Protein 6E5X (pdb70)

Foldseek 3Di:
DDPDPVVLLVVLLVVLPDLCQPPDLVVLLVLLVSLLVLLLLADLVCLLVLLVQLCVLVVHDPVCSVVSSVLSNCSNVDDPCVVVVVCSVPDDPNVSSSSSNSSSNPSSPGDRYDPPVVCVVVVVVDD/DDDDDDDDDDDDD

Solvent-accessible surface area: 8709 Å² total; per-residue (Å²): 167,166,129,55,122,106,40,13,76,120,50,0,83,100,53,29,207,76,96,6,161,128,20,116,79,84,96,0,67,59,6,3,57,15,3,0,36,13,0,91,100,10,31,153,73,7,3,71,67,0,6,60,23,0,2,155,126,35,50,16,38,118,115,18,26,136,18,0,45,46,0,1,77,52,1,40,74,24,172,91,28,78,16,10,48,35,1,62,136,111,15,75,72,106,22,4,4,76,7,1,54,0,0,4,56,8,7,67,150,26,78,70,55,54,37,83,117,60,75,62,41,100,64,113,134,112,174,230,92,86,28,8,93,35,15,138,71,85,125,186

InterPro domains:
  IPR014459 Transcriptional activator VP30, Filoviridae type [PF11507] (142-271)
  IPR014459 Transcriptional activator VP30, Filoviridae type [PIRSF011356] (1-287)

Structure (mmCIF, N/CA/C/O backbone):
data_6E5X
#
_entry.id   6E5X
#
_cell.length_a   45.600
_cell.length_b   45.600
_cell.length_c   158.710
_cell.angle_alpha   90.00
_cell.angle_beta   90.00
_cell.angle_gamma   90.00
#
_symmetry.space_group_name_H-M   'P 43 21 2'
#
loop_
_entity.id
_entity.type
_entity.pdbx_description
1 polymer 'Minor nucleoprotein VP30'
2 polymer 'E3 ubiquitin-protein ligase RBBP6'
3 non-polymer 'CALCIUM ION'
4 water water
#
loop_
_atom_site.group_PDB
_atom_site.id
_atom_site.type_symbol
_atom_site.label_atom_id
_atom_site.label_alt_id
_atom_site.label_comp_id
_atom_site.label_asym_id
_atom_site.label_entity_id
_atom_site.label_seq_id
_atom_site.pdbx_PDB_ins_code
_atom_site.Cartn_x
_atom_site.Cartn_y
_atom_site.Cartn_z
_atom_site.occupancy
_atom_site.B_iso_or_equiv
_atom_site.auth_seq_id
_atom_site.auth_comp_id
_atom_site.auth_asym_id
_atom_site.auth_atom_id
_atom_site.pdbx_PDB_model_num
ATOM 1 N N . PRO A 1 1 ? 0.659 20.361 45.543 1.00 93.65 140 PRO A N 1
ATOM 2 C CA . PRO A 1 1 ? -0.009 19.330 44.755 1.00 86.64 140 PRO A CA 1
ATOM 3 C C . PRO A 1 1 ? 0.704 17.973 44.850 1.00 73.90 140 PRO A C 1
ATOM 4 O O . PRO A 1 1 ? 1.691 17.742 44.152 1.00 72.08 140 PRO A O 1
ATOM 8 N N . LYS A 1 2 ? 0.193 17.097 45.721 1.00 62.09 141 LYS A N 1
ATOM 9 C CA . LYS A 1 2 ? 0.746 15.760 45.913 1.00 58.83 141 LYS A CA 1
ATOM 10 C C . LYS A 1 2 ? 0.221 14.840 44.804 1.00 42.21 141 LYS A C 1
ATOM 11 O O . LYS A 1 2 ? -0.931 14.954 44.387 1.00 41.09 141 LYS A O 1
ATOM 17 N N . ILE A 1 3 ? 1.086 13.933 44.340 1.00 35.25 142 ILE A N 1
ATOM 18 C CA . ILE A 1 3 ? 0.792 13.056 43.214 1.00 35.33 142 ILE A CA 1
ATOM 19 C C . ILE A 1 3 ? 0.003 11.839 43.711 1.00 26.93 142 ILE A C 1
ATOM 20 O O . ILE A 1 3 ? 0.517 10.720 43.743 1.00 31.37 142 ILE A O 1
ATOM 25 N N . THR A 1 4 ? -1.248 12.089 44.101 1.00 26.40 143 THR A N 1
ATOM 26 C CA . THR A 1 4 ? -2.207 11.043 44.407 1.00 27.39 143 THR A CA 1
ATOM 27 C C . THR A 1 4 ? -2.725 10.454 43.092 1.00 29.05 143 THR A C 1
ATOM 28 O O . THR A 1 4 ? -2.489 11.011 42.020 1.00 25.60 143 THR A O 1
ATOM 32 N N . LEU A 1 5 ? -3.438 9.329 43.192 1.00 29.65 144 LEU A N 1
ATOM 33 C CA . LEU A 1 5 ? -4.078 8.708 42.039 1.00 29.09 144 LEU A CA 1
ATOM 34 C C . LEU A 1 5 ? -5.001 9.727 41.355 1.00 28.04 144 LEU A C 1
ATOM 35 O O . LEU A 1 5 ? -4.982 9.870 40.131 1.00 28.04 144 LEU A O 1
ATOM 40 N N . LEU A 1 6 ? -5.810 10.428 42.155 1.00 28.55 145 LEU A N 1
ATOM 41 C CA . LEU A 1 6 ? -6.815 11.343 41.622 1.00 30.74 145 LEU A CA 1
ATOM 42 C C . LEU A 1 6 ? -6.131 12.529 40.929 1.00 29.63 145 LEU A C 1
ATOM 43 O O . LEU A 1 6 ? -6.592 12.987 39.884 1.00 30.32 145 LEU A O 1
ATOM 48 N N . THR A 1 7 ? -5.037 13.025 41.517 1.00 27.94 146 THR A N 1
ATOM 49 C CA . THR A 1 7 ? -4.301 14.144 40.932 1.00 29.37 146 THR A CA 1
ATOM 50 C C . THR A 1 7 ? -3.716 13.705 39.584 1.00 26.15 146 THR A C 1
ATOM 51 O O . THR A 1 7 ? -3.731 14.465 38.618 1.00 25.60 146 THR A O 1
ATOM 55 N N . LEU A 1 8 ? -3.218 12.466 39.536 1.00 25.31 147 LEU A N 1
ATOM 56 C CA . LEU A 1 8 ? -2.678 11.883 38.315 1.00 24.37 147 LEU A CA 1
ATOM 57 C C . LEU A 1 8 ? -3.766 11.867 37.234 1.00 23.76 147 LEU A C 1
ATOM 58 O O . LEU A 1 8 ? -3.524 12.252 36.091 1.00 24.21 147 LEU A O 1
ATOM 63 N N . ILE A 1 9 ? -4.968 11.424 37.612 1.00 23.30 148 ILE A N 1
ATOM 64 C CA . ILE A 1 9 ? -6.081 11.301 36.676 1.00 24.59 148 ILE A CA 1
ATOM 65 C C . ILE A 1 9 ? -6.491 12.692 36.179 1.00 25.39 148 ILE A C 1
ATOM 66 O O . ILE A 1 9 ? -6.728 12.884 34.989 1.00 26.39 148 ILE A O 1
ATOM 71 N N . LYS A 1 10 ? -6.571 13.658 37.100 1.00 25.36 149 LYS A N 1
ATOM 72 C CA . LYS A 1 10 ? -6.996 15.009 36.763 1.00 27.80 149 LYS A CA 1
ATOM 73 C C . LYS A 1 10 ? -5.967 15.645 35.821 1.00 25.72 149 LYS A C 1
ATOM 74 O O . LYS A 1 10 ? -6.332 16.357 34.888 1.00 27.22 149 LYS A O 1
ATOM 80 N N . THR A 1 11 ? -4.684 15.369 36.070 1.00 23.66 150 THR A N 1
ATOM 81 C CA . THR A 1 11 ? -3.598 15.880 35.244 1.00 23.98 150 THR A CA 1
ATOM 82 C C . THR A 1 11 ? -3.715 15.286 33.836 1.00 23.02 150 THR A C 1
ATOM 83 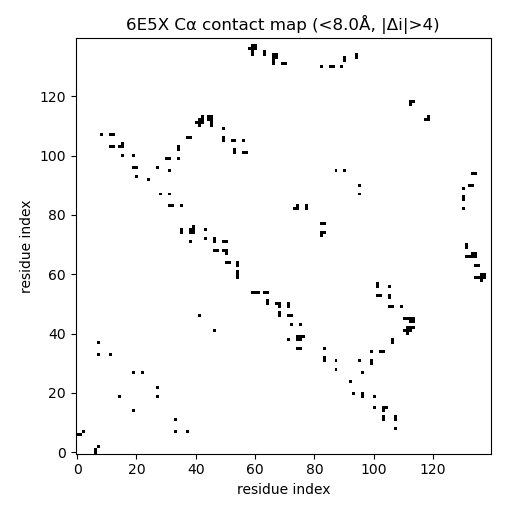O O . THR A 1 11 ? -3.651 16.010 32.842 1.00 23.41 150 THR A O 1
ATOM 87 N N . ALA A 1 12 ? -3.904 13.963 33.773 1.00 23.89 151 ALA A N 1
ATOM 88 C CA . ALA A 1 12 ? -4.071 13.241 32.510 1.00 22.02 151 ALA A CA 1
ATOM 89 C C . ALA A 1 12 ? -5.273 13.795 31.735 1.00 23.61 151 ALA A C 1
ATOM 90 O O . ALA A 1 12 ? -5.192 13.999 30.525 1.00 24.79 151 ALA A O 1
ATOM 92 N N . GLU A 1 13 ? -6.384 14.027 32.441 1.00 25.33 152 GLU A N 1
ATOM 93 C CA . GLU A 1 13 ? -7.616 14.517 31.828 1.00 24.95 152 GLU A CA 1
ATOM 94 C C . GLU A 1 13 ? -7.369 15.898 31.213 1.00 25.96 152 GLU A C 1
ATOM 95 O O . GLU A 1 13 ? -7.841 16.185 30.118 1.00 27.26 152 GLU A O 1
ATOM 101 N N . HIS A 1 14 ? -6.638 16.748 31.940 1.00 23.83 153 HIS A N 1
ATOM 102 C CA . HIS A 1 14 ? -6.352 18.099 31.483 1.00 25.59 153 HIS A CA 1
ATOM 103 C C . HIS A 1 14 ? -5.552 18.045 30.175 1.00 25.66 153 HIS A C 1
ATOM 104 O O . HIS A 1 14 ? -5.894 18.707 29.195 1.00 26.99 153 HIS A O 1
ATOM 111 N N . TRP A 1 15 ? -4.487 17.239 30.171 1.00 23.15 154 TRP A N 1
ATOM 112 C CA . TRP A 1 15 ? -3.556 17.213 29.058 1.00 24.06 154 TRP A CA 1
ATOM 113 C C . TRP A 1 15 ? -4.137 16.425 27.880 1.00 22.99 154 TRP A C 1
ATOM 114 O O . TRP A 1 15 ? -3.804 16.707 26.729 1.00 21.93 154 TRP A O 1
ATOM 125 N N . ALA A 1 16 ? -5.029 15.472 28.170 1.00 22.99 155 ALA A N 1
ATOM 126 C CA . ALA A 1 16 ? -5.730 14.741 27.121 1.00 22.44 155 ALA A CA 1
ATOM 127 C C . ALA A 1 16 ? -6.544 15.724 26.271 1.00 21.56 155 ALA A C 1
ATOM 128 O O . ALA A 1 16 ? -6.748 15.505 25.085 1.00 22.73 155 ALA A O 1
ATOM 130 N N . ARG A 1 17 ? -6.995 16.816 26.895 1.00 24.23 156 ARG A N 1
ATOM 131 C CA . ARG A 1 17 ? -7.883 17.772 26.245 1.00 24.53 156 ARG A CA 1
ATOM 132 C C . ARG A 1 17 ? -7.065 18.850 25.525 1.00 25.49 156 ARG A C 1
ATOM 133 O O . ARG A 1 17 ? -7.623 19.657 24.790 1.00 27.49 156 ARG A O 1
ATOM 141 N N . GLN A 1 18 ? -5.745 18.856 25.741 1.00 25.61 157 GLN A N 1
ATOM 142 C CA . GLN A 1 18 ? -4.860 19.812 25.080 1.00 26.50 157 GLN A CA 1
ATOM 143 C C . GLN A 1 18 ? -4.418 19.244 23.727 1.00 24.79 157 GLN A C 1
ATOM 144 O O . GLN A 1 18 ? -4.306 18.034 23.564 1.00 24.56 157 GLN A O 1
ATOM 150 N N . ASP A 1 19 ? -4.168 20.144 22.772 1.00 23.37 158 ASP A N 1
ATOM 151 C CA . ASP A 1 19 ? -3.488 19.827 21.526 1.00 23.58 158 ASP A CA 1
ATOM 152 C C . ASP A 1 19 ? -2.003 20.138 21.736 1.00 24.87 158 ASP A C 1
ATOM 153 O O . ASP A 1 19 ? -1.620 21.301 21.758 1.00 27.77 158 ASP A O 1
ATOM 158 N N . ILE A 1 20 ? -1.185 19.099 21.933 1.00 23.85 159 ILE A N 1
ATOM 159 C CA . ILE A 1 20 ? 0.186 19.293 22.427 1.00 23.18 159 ILE A CA 1
ATOM 160 C C . ILE A 1 20 ? 1.177 19.395 21.261 1.00 26.26 159 ILE A C 1
ATOM 161 O O . ILE A 1 20 ? 2.387 19.331 21.472 1.00 26.72 159 ILE A O 1
ATOM 166 N N . ARG A 1 21 ? 0.675 19.576 20.039 1.00 24.52 160 ARG A N 1
ATOM 167 C CA . ARG A 1 21 ? 1.535 19.518 18.858 1.00 26.71 160 ARG A CA 1
ATOM 168 C C . ARG A 1 21 ? 2.561 20.662 18.865 1.00 26.79 160 ARG A C 1
ATOM 169 O O . ARG A 1 21 ? 3.595 20.551 18.205 1.00 29.37 160 ARG A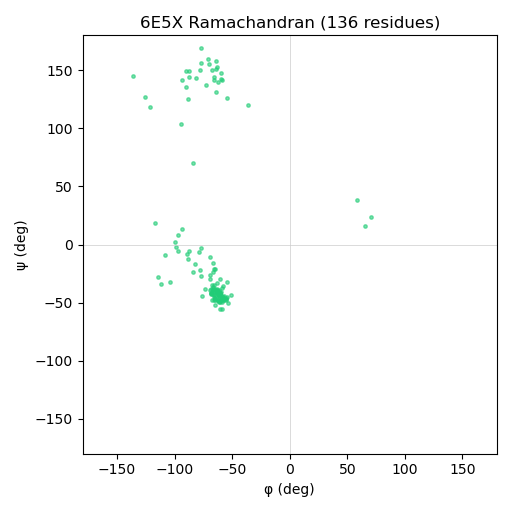 O 1
ATOM 177 N N . THR A 1 22 ? 2.297 21.744 19.608 1.00 28.99 161 THR A N 1
ATOM 178 C CA . THR A 1 22 ? 3.225 22.887 19.644 1.00 31.58 161 THR A CA 1
ATOM 179 C C . THR A 1 22 ? 3.791 23.089 21.056 1.00 34.34 161 THR A C 1
ATOM 180 O O . THR A 1 22 ? 4.328 24.150 21.364 1.00 36.78 161 THR A O 1
ATOM 184 N N . ILE A 1 23 ? 3.697 22.052 21.895 1.00 30.48 162 ILE A N 1
ATOM 185 C CA . ILE A 1 23 ? 4.104 22.124 23.300 1.00 28.47 162 ILE A CA 1
ATOM 186 C C . ILE A 1 23 ? 5.626 22.301 23.392 1.00 25.57 162 ILE A C 1
ATOM 187 O O . ILE A 1 23 ? 6.367 21.821 22.542 1.00 30.35 162 ILE A O 1
ATOM 192 N N . GLU A 1 24 ? 6.072 22.966 24.462 1.00 28.00 163 GLU A N 1
ATOM 193 C CA . GLU A 1 24 ? 7.496 23.099 24.783 1.00 32.23 163 GLU A CA 1
ATOM 194 C C . GLU A 1 24 ? 8.066 21.716 25.120 1.00 31.49 163 GLU A C 1
ATOM 195 O O . GLU A 1 24 ? 7.400 20.911 25.771 1.00 28.22 163 GLU A O 1
ATOM 201 N N . ASP A 1 25 ? 9.303 21.458 24.685 1.00 27.99 164 ASP A N 1
ATOM 202 C CA . ASP A 1 25 ? 9.936 20.148 24.845 1.00 28.45 164 ASP A CA 1
ATOM 203 C C . ASP A 1 25 ? 9.985 19.760 26.328 1.00 28.86 164 ASP A C 1
ATOM 204 O O . ASP A 1 25 ? 9.854 18.587 26.664 1.00 28.30 164 ASP A O 1
ATOM 209 N N . SER A 1 26 ? 10.188 20.747 27.204 1.00 31.61 165 SER A N 1
ATOM 210 C CA . SER A 1 26 ? 10.299 20.498 28.641 1.00 32.17 165 SER A CA 1
ATOM 211 C C . SER A 1 26 ? 8.984 19.919 29.179 1.00 32.51 165 SER A C 1
ATOM 212 O O . SER A 1 26 ? 8.992 19.034 30.034 1.00 30.92 165 SER A O 1
ATOM 215 N N . LYS A 1 27 ? 7.857 20.434 28.676 1.00 31.53 166 LYS A N 1
ATOM 216 C CA . LYS A 1 27 ? 6.534 19.972 29.093 1.00 30.66 166 LYS A CA 1
ATOM 217 C C . LYS A 1 27 ? 6.254 18.596 28.479 1.00 28.07 166 LYS A C 1
ATOM 218 O O . LYS A 1 27 ? 5.664 17.725 29.126 1.00 26.21 166 LYS A O 1
ATOM 224 N N . LEU A 1 28 ? 6.691 18.401 27.230 1.00 23.19 167 LEU A N 1
ATOM 225 C CA . LEU A 1 28 ? 6.534 17.116 26.559 1.00 24.62 167 LEU A CA 1
ATOM 226 C C . LEU A 1 28 ? 7.295 16.035 27.335 1.00 24.96 167 LEU A C 1
ATOM 227 O O . LEU A 1 28 ? 6.828 14.905 27.457 1.00 22.07 167 LEU A O 1
ATOM 232 N N . ARG A 1 29 ? 8.479 16.388 27.846 1.00 24.64 168 ARG A N 1
ATOM 233 C CA . ARG A 1 29 ? 9.294 15.451 28.611 1.00 24.16 168 ARG A CA 1
ATOM 234 C C . ARG A 1 29 ? 8.518 14.996 29.854 1.00 22.88 168 ARG A C 1
ATOM 235 O O . ARG A 1 29 ? 8.511 13.816 30.190 1.00 21.89 168 ARG A O 1
ATOM 243 N N . ALA A 1 30 ? 7.865 15.950 30.524 1.00 22.36 169 ALA A N 1
ATOM 244 C CA . ALA A 1 30 ? 7.083 15.678 31.723 1.00 25.66 169 ALA A CA 1
ATOM 245 C C . ALA A 1 30 ? 5.869 14.809 31.366 1.00 22.98 169 ALA A C 1
ATOM 246 O O . ALA A 1 30 ? 5.471 13.939 32.140 1.00 23.45 169 ALA A O 1
ATOM 248 N N . LEU A 1 31 ? 5.283 15.045 30.188 1.00 22.10 170 LEU A N 1
ATOM 249 C CA . LEU A 1 31 ? 4.127 14.267 29.752 1.00 22.22 170 LEU A CA 1
ATOM 250 C C . LEU A 1 31 ? 4.541 12.809 29.523 1.00 22.25 170 LEU A C 1
ATOM 251 O O . LEU A 1 31 ? 3.757 11.896 29.768 1.00 21.75 170 LEU A O 1
ATOM 256 N N . LEU A 1 32 ? 5.771 12.584 29.048 1.00 21.41 171 LEU A N 1
ATOM 257 C CA . LEU A 1 32 ? 6.248 11.214 28.888 1.00 18.57 171 LEU A CA 1
ATOM 258 C C . LEU A 1 32 ? 6.314 10.542 30.267 1.00 20.65 171 LEU A C 1
ATOM 259 O O . LEU A 1 32 ? 5.961 9.376 30.405 1.00 20.58 171 LEU A O 1
ATOM 264 N N . THR A 1 33 ? 6.793 11.283 31.272 1.00 20.28 172 THR A N 1
ATOM 265 C CA . THR A 1 33 ? 6.822 10.801 32.655 1.00 20.92 172 THR A CA 1
ATOM 266 C C . THR A 1 33 ? 5.398 10.449 33.107 1.00 21.18 172 THR A C 1
ATOM 267 O O . THR A 1 33 ? 5.179 9.394 33.701 1.00 23.71 172 THR A O 1
ATOM 271 N N . LEU A 1 34 ? 4.439 11.332 32.811 1.00 20.79 173 LEU A N 1
ATOM 272 C CA . LEU A 1 34 ? 3.033 11.112 33.165 1.00 22.30 173 LEU A CA 1
ATOM 273 C C . LEU A 1 34 ? 2.535 9.804 32.534 1.00 24.24 173 LEU A C 1
ATOM 274 O O . LEU A 1 34 ? 1.898 8.986 33.196 1.00 21.54 173 LEU A O 1
ATOM 279 N N . CYS A 1 35 ? 2.831 9.607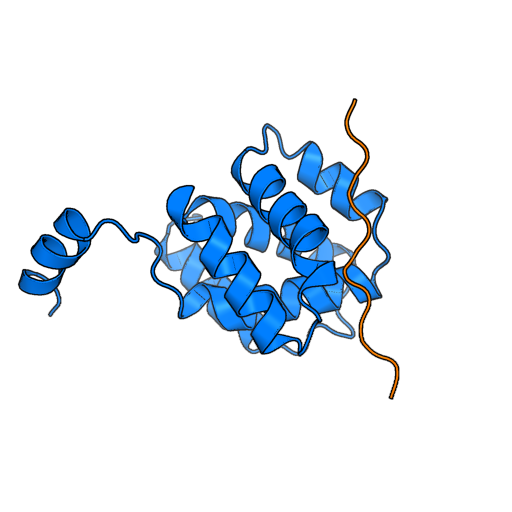 31.247 1.00 22.91 174 CYS A N 1
ATOM 280 C CA . CYS A 1 35 ? 2.371 8.423 30.538 1.00 21.45 174 CYS A CA 1
ATOM 281 C C . CYS A 1 35 ? 2.992 7.161 31.152 1.00 19.79 174 CYS A C 1
ATOM 282 O O . CYS A 1 35 ? 2.328 6.140 31.279 1.00 21.68 174 CYS A O 1
ATOM 285 N N . ALA A 1 36 ? 4.269 7.245 31.537 1.00 19.08 175 ALA A N 1
ATOM 286 C CA . ALA A 1 36 ? 4.973 6.120 32.132 1.00 21.11 175 ALA A CA 1
ATOM 287 C C . ALA A 1 36 ? 4.343 5.767 33.486 1.00 19.10 175 ALA A C 1
ATOM 288 O O . ALA A 1 36 ? 4.089 4.601 33.775 1.00 20.29 175 ALA A O 1
ATOM 290 N N . VAL A 1 37 ? 4.090 6.787 34.308 1.00 19.67 176 VAL A N 1
ATOM 291 C CA . VAL A 1 37 ? 3.501 6.585 35.628 1.00 20.94 176 VAL A CA 1
ATOM 292 C C . VAL A 1 37 ? 2.102 5.975 35.462 1.00 23.57 176 VAL A C 1
ATOM 293 O O . VAL A 1 37 ? 1.734 5.037 36.175 1.00 22.78 176 VAL A O 1
ATOM 297 N N . MET A 1 38 ? 1.330 6.506 34.509 1.00 21.35 177 MET A N 1
ATOM 298 C CA . MET A 1 38 ? -0.040 6.051 34.280 1.00 19.37 177 MET A CA 1
ATOM 299 C C . MET A 1 38 ? -0.035 4.603 33.769 1.00 21.67 177 MET A C 1
ATOM 300 O O . MET A 1 38 ? -0.907 3.811 34.131 1.00 22.70 177 MET A O 1
ATOM 305 N N . THR A 1 39 ? 0.944 4.268 32.921 1.00 19.71 178 THR A N 1
ATOM 306 C CA . THR A 1 39 ? 1.057 2.918 32.366 1.00 19.55 178 THR A CA 1
ATOM 307 C C . THR A 1 39 ? 1.197 1.909 33.513 1.00 21.83 178 THR A C 1
ATOM 308 O O . THR A 1 39 ? 0.640 0.813 33.461 1.00 22.49 178 THR A O 1
ATOM 312 N N . ARG A 1 40 ? 1.933 2.305 34.555 1.00 20.25 179 ARG A N 1
ATOM 313 C CA . ARG A 1 40 ? 2.253 1.416 35.668 1.00 21.59 179 ARG A CA 1
ATOM 314 C C . ARG A 1 40 ? 1.039 1.267 36.596 1.00 24.29 179 ARG A C 1
ATOM 315 O O . ARG A 1 40 ? 1.095 0.504 37.554 1.00 26.59 179 ARG A O 1
ATOM 323 N N . LYS A 1 41 ? -0.052 1.983 36.298 1.00 21.71 180 LYS A N 1
ATOM 324 C CA . LYS A 1 41 ? -1.312 1.840 37.045 1.00 22.06 180 LYS A CA 1
ATOM 325 C C . LYS A 1 41 ? -2.158 0.720 36.430 1.00 25.62 180 LYS A C 1
ATOM 326 O O . LYS A 1 41 ? -3.216 0.378 36.956 1.00 26.92 180 LYS A O 1
ATOM 332 N N . PHE A 1 42 ? -1.696 0.176 35.301 1.00 23.20 181 PHE A N 1
ATOM 333 C CA . PHE A 1 42 ? -2.336 -0.967 34.658 1.00 24.05 181 PHE A CA 1
ATOM 334 C C . PHE A 1 42 ? -1.670 -2.263 35.129 1.00 23.55 181 PHE A C 1
ATOM 335 O O . PHE A 1 42 ? -0.454 -2.324 35.296 1.00 24.38 181 PHE A O 1
ATOM 343 N N . SER A 1 43 ? -2.482 -3.305 35.337 1.00 24.46 182 SER A N 1
ATOM 344 C CA . SER A 1 43 ? -1.953 -4.642 35.516 1.00 27.31 182 SER A CA 1
ATOM 345 C C . SER A 1 43 ? -1.170 -5.030 34.258 1.00 28.40 182 SER A C 1
ATOM 346 O O . SER A 1 43 ? -1.502 -4.601 33.152 1.00 27.80 182 SER A O 1
ATOM 349 N N . LYS A 1 44 ? -0.118 -5.828 34.445 1.00 29.69 183 LYS A N 1
ATOM 350 C CA . LYS A 1 44 ? 0.714 -6.288 33.346 1.00 35.03 183 LYS A CA 1
ATOM 351 C C . LYS A 1 44 ? -0.176 -6.961 32.293 1.00 32.44 183 LYS A C 1
ATOM 352 O O . LYS A 1 44 ? 0.095 -6.885 31.097 1.00 30.30 183 LYS A O 1
ATOM 358 N N . SER A 1 45 ? -1.253 -7.601 32.761 1.00 32.51 184 SER A N 1
ATOM 359 C CA . SER A 1 45 ? -2.140 -8.397 31.916 1.00 37.85 184 SER A CA 1
ATOM 360 C C . SER A 1 45 ? -2.892 -7.504 30.920 1.00 34.10 184 SER A C 1
ATOM 361 O O . SER A 1 45 ? -3.456 -7.999 29.947 1.00 33.34 184 SER A O 1
ATOM 364 N N . GLN A 1 46 ? -2.891 -6.189 31.170 1.00 26.12 185 GLN A N 1
ATOM 365 C CA . GLN A 1 46 ? -3.686 -5.240 30.392 1.00 25.40 185 GLN A CA 1
ATOM 366 C C . GLN A 1 46 ? -2.842 -4.572 29.297 1.00 26.11 185 GLN A C 1
ATOM 367 O O . GLN A 1 46 ? -3.370 -3.818 28.488 1.00 27.34 185 GLN A O 1
ATOM 373 N N . LEU A 1 47 ? -1.532 -4.837 29.277 1.00 25.05 186 LEU A N 1
ATOM 374 C CA . LEU A 1 47 ? -0.634 -4.123 28.372 1.00 25.53 186 LEU A CA 1
ATOM 375 C C . LEU A 1 47 ? -0.943 -4.496 26.915 1.00 25.24 186 LEU A C 1
ATOM 376 O O . LEU A 1 47 ? -0.834 -3.657 26.025 1.00 24.26 186 LEU A O 1
ATOM 381 N N . SER A 1 48 ? -1.337 -5.753 26.681 1.00 27.52 187 SER A N 1
ATOM 382 C CA . SER A 1 48 ? -1.698 -6.221 25.341 1.00 29.48 187 SER A CA 1
ATOM 383 C C . SER A 1 48 ? -2.897 -5.426 24.812 1.00 25.49 187 SER A C 1
ATOM 384 O O . SER A 1 48 ? -2.920 -5.012 23.652 1.00 26.21 187 SER A O 1
ATOM 387 N N . LEU A 1 49 ? -3.895 -5.220 25.673 1.00 26.50 188 LEU A N 1
ATOM 388 C CA . LEU A 1 49 ? -5.099 -4.490 25.303 1.00 27.54 188 LEU A CA 1
ATOM 389 C C . LEU A 1 49 ? -4.754 -3.011 25.087 1.00 25.35 188 LEU A C 1
ATOM 390 O O . LEU A 1 49 ? -5.274 -2.374 24.174 1.00 27.44 188 LEU A O 1
ATOM 395 N N . LEU A 1 50 ? -3.869 -2.474 25.932 1.00 24.94 189 LEU A N 1
ATOM 396 C CA . LEU A 1 50 ? -3.420 -1.097 25.792 1.00 25.53 189 LEU A CA 1
ATOM 397 C C . LEU A 1 50 ? -2.797 -0.915 24.403 1.00 24.12 189 LEU A C 1
ATOM 398 O O . LEU A 1 50 ? -3.122 0.027 23.681 1.00 23.48 189 LEU A O 1
ATOM 403 N N . CYS A 1 51 ? -1.913 -1.847 24.033 1.00 22.33 190 CYS A N 1
ATOM 404 C CA . CYS A 1 51 ? -1.260 -1.845 22.732 1.00 22.85 190 CYS A CA 1
ATOM 405 C C . CYS A 1 51 ? -2.307 -1.902 21.610 1.00 24.30 190 CYS A C 1
ATOM 406 O O . CYS A 1 51 ? -2.266 -1.109 20.674 1.00 25.40 190 CYS A O 1
ATOM 409 N N . GLU A 1 52 ? -3.244 -2.849 21.722 1.00 25.22 191 GLU A N 1
ATOM 410 C CA . GLU A 1 52 ? -4.253 -3.086 20.695 1.00 28.44 191 GLU A CA 1
ATOM 411 C C . GLU A 1 52 ? -5.112 -1.829 20.507 1.00 26.15 191 GLU A C 1
ATOM 412 O O . GLU A 1 52 ? -5.451 -1.463 19.382 1.00 27.34 191 GLU A O 1
ATOM 418 N N . THR A 1 53 ? -5.464 -1.182 21.622 1.00 23.76 192 THR A N 1
ATOM 419 C CA . THR A 1 53 ? -6.324 -0.007 21.602 1.00 24.82 192 THR A CA 1
ATOM 420 C C . THR A 1 53 ? -5.577 1.144 20.914 1.00 26.68 192 THR A C 1
ATOM 421 O O . THR A 1 53 ? -6.159 1.904 20.143 1.00 25.56 192 THR A O 1
ATOM 425 N N . HIS A 1 54 ? -4.276 1.245 21.202 1.00 23.11 193 HIS A N 1
ATOM 426 C CA . HIS A 1 54 ? -3.395 2.255 20.622 1.00 24.84 193 HIS A CA 1
ATOM 427 C C . HIS A 1 54 ? -3.359 2.096 19.095 1.00 24.04 193 HIS A C 1
ATOM 428 O O . HIS A 1 54 ? -3.515 3.071 18.351 1.00 25.98 193 HIS A O 1
ATOM 435 N N . LEU A 1 55 ? -3.146 0.859 18.639 1.00 23.50 194 LEU A N 1
ATOM 436 C CA . LEU A 1 55 ? -3.073 0.554 17.213 1.00 24.76 194 LEU A CA 1
ATOM 437 C C . LEU A 1 55 ? -4.374 0.995 16.531 1.00 25.15 194 LEU A C 1
ATOM 438 O O . LEU A 1 55 ? -4.342 1.618 15.479 1.00 25.58 194 LEU A O 1
ATOM 443 N N . ARG A 1 56 ? -5.510 0.650 17.145 1.00 25.78 195 ARG A N 1
ATOM 444 C CA . ARG A 1 56 ? -6.830 0.934 16.580 1.00 29.50 195 ARG A CA 1
ATOM 445 C C . ARG A 1 56 ? -7.053 2.450 16.534 1.00 32.61 195 ARG A C 1
ATOM 446 O O . ARG A 1 56 ? -7.479 2.988 15.514 1.00 33.02 195 ARG A O 1
ATOM 454 N N . ARG A 1 57 ? -6.763 3.116 17.656 1.00 27.78 196 ARG A N 1
ATOM 455 C CA . ARG A 1 57 ? -6.884 4.565 17.795 1.00 29.68 196 ARG A CA 1
ATOM 456 C C . ARG A 1 57 ? -6.144 5.256 16.642 1.00 30.98 196 ARG A C 1
ATOM 457 O O . ARG A 1 57 ? -6.647 6.209 16.048 1.00 31.28 196 ARG A O 1
ATOM 465 N N . GLU A 1 58 ? -4.949 4.751 16.329 1.00 26.36 197 GLU A N 1
ATOM 466 C CA . GLU A 1 58 ? -4.009 5.433 15.453 1.00 26.04 197 GLU A CA 1
ATOM 467 C C . GLU A 1 58 ? -4.062 4.855 14.034 1.00 28.19 197 GLU A C 1
ATOM 468 O O . GLU A 1 58 ? -3.305 5.283 13.169 1.00 30.15 19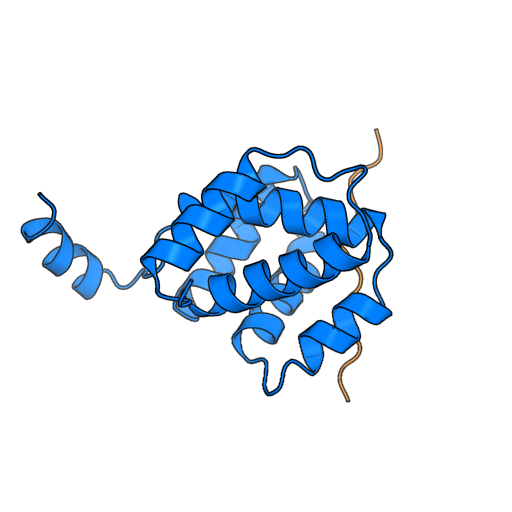7 GLU A O 1
ATOM 474 N N . GLY A 1 59 ? -4.957 3.888 13.813 1.00 30.37 198 GLY A N 1
ATOM 475 C CA . GLY A 1 59 ? -5.109 3.239 12.514 1.00 32.65 198 GLY A CA 1
ATOM 476 C C . GLY A 1 59 ? -3.815 2.591 12.050 1.00 35.37 198 GLY A C 1
ATOM 477 O O . GLY A 1 59 ? -3.486 2.618 10.865 1.00 34.32 198 GLY A O 1
ATOM 478 N N . LEU A 1 60 ? -3.081 1.999 12.998 1.00 30.41 199 LEU A N 1
ATOM 479 C CA . LEU A 1 60 ? -1.801 1.362 12.719 1.00 26.05 199 LEU A CA 1
ATOM 480 C C . LEU A 1 60 ? -2.021 -0.115 12.373 1.00 28.30 199 LEU A C 1
ATOM 481 O O . LEU A 1 60 ? -2.953 -0.747 12.870 1.00 35.57 199 LEU A O 1
ATOM 486 N N . GLY A 1 61 ? -1.133 -0.646 11.526 1.00 32.20 200 GLY A N 1
ATOM 487 C CA . GLY A 1 61 ? -1.135 -2.052 11.147 1.00 34.89 200 GLY A CA 1
ATOM 488 C C . GLY A 1 61 ? -0.687 -2.942 12.294 1.00 40.58 200 GLY A C 1
ATOM 489 O O . GLY A 1 61 ? -0.036 -2.482 13.231 1.00 35.03 200 GLY A O 1
ATOM 490 N N . GLN A 1 62 ? -1.040 -4.229 12.207 1.00 42.40 201 G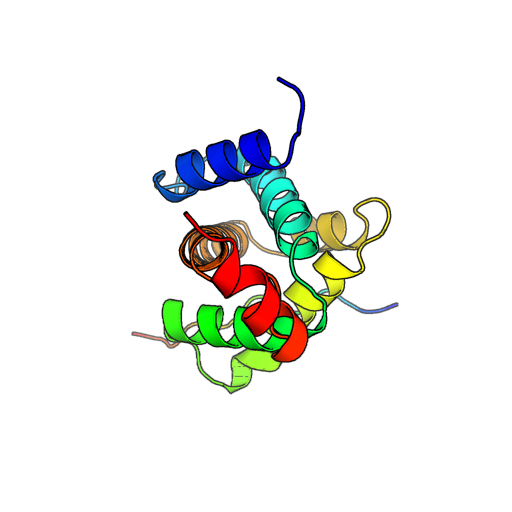LN A N 1
ATOM 491 C CA . GLN A 1 62 ? -0.718 -5.214 13.233 1.00 44.75 201 GLN A CA 1
ATOM 492 C C . GLN A 1 62 ? 0.800 -5.422 13.298 1.00 37.65 201 GLN A C 1
ATOM 493 O O . GLN A 1 62 ? 1.326 -5.882 14.313 1.00 40.17 201 GLN A O 1
ATOM 499 N N . ASP A 1 63 ? 1.492 -5.069 12.212 1.00 38.19 202 ASP A N 1
ATOM 500 C CA . ASP A 1 63 ? 2.940 -5.223 12.124 1.00 44.73 202 ASP A CA 1
ATOM 501 C C . ASP A 1 63 ? 3.620 -4.223 13.069 1.00 37.43 202 ASP A C 1
ATOM 502 O O . ASP A 1 63 ? 4.824 -4.309 13.304 1.00 41.80 202 ASP A O 1
ATOM 507 N N . GLN A 1 64 ? 2.837 -3.282 13.609 1.00 32.77 203 GLN A N 1
ATOM 508 C CA . GLN A 1 64 ? 3.359 -2.252 14.507 1.00 28.67 203 GLN A CA 1
ATOM 509 C C . GLN A 1 64 ? 3.100 -2.649 15.965 1.00 29.45 203 GLN A C 1
ATOM 510 O O . GLN A 1 64 ? 3.493 -1.935 16.887 1.00 28.97 203 GLN A O 1
ATOM 516 N N . ALA A 1 65 ? 2.441 -3.794 16.165 1.00 27.99 204 ALA A N 1
ATOM 517 C CA . ALA A 1 65 ? 2.069 -4.253 17.498 1.00 31.11 204 ALA A CA 1
ATOM 518 C C . ALA A 1 65 ? 3.322 -4.478 18.356 1.00 32.76 204 ALA A C 1
ATOM 519 O O . ALA A 1 65 ? 3.353 -4.101 19.527 1.00 28.94 204 ALA A O 1
ATOM 521 N N . GLU A 1 66 ? 4.351 -5.100 17.767 1.00 30.01 205 GLU A N 1
ATOM 522 C CA . GLU A 1 66 ? 5.536 -5.526 18.514 1.00 33.21 205 GLU A CA 1
ATOM 523 C C . GLU A 1 66 ? 6.231 -4.320 19.145 1.00 27.54 205 GLU A C 1
ATOM 524 O O . GLU A 1 66 ? 6.463 -4.302 20.354 1.00 28.69 205 GLU A O 1
ATOM 530 N N . PRO A 1 67 ? 6.615 -3.291 18.357 1.00 25.32 206 PRO A N 1
ATOM 531 C CA . PRO A 1 67 ? 7.299 -2.119 18.907 1.00 28.52 206 PRO A CA 1
ATOM 532 C C . PRO A 1 67 ? 6.443 -1.329 19.910 1.00 24.29 206 PRO A C 1
ATOM 533 O O . PRO A 1 67 ? 6.965 -0.849 20.912 1.00 24.21 206 PRO A O 1
ATOM 537 N N . VAL A 1 68 ? 5.137 -1.214 19.645 1.00 25.80 207 VAL A N 1
ATOM 538 C CA . VAL A 1 68 ? 4.243 -0.466 20.524 1.00 22.62 207 VAL A CA 1
ATOM 539 C C . VAL A 1 68 ? 4.121 -1.200 21.866 1.00 23.13 207 VAL A C 1
ATOM 540 O O . VAL A 1 68 ? 4.249 -0.588 22.919 1.00 23.64 207 VAL A O 1
ATOM 544 N N . LEU A 1 69 ? 3.878 -2.514 21.818 1.00 23.10 208 LEU A N 1
ATOM 545 C CA . LEU A 1 69 ? 3.755 -3.310 23.032 1.00 23.39 208 LEU A CA 1
ATOM 546 C C . LEU A 1 69 ? 5.064 -3.232 23.824 1.00 21.95 208 LEU A C 1
ATOM 547 O O . LEU A 1 69 ? 5.047 -3.089 25.042 1.00 23.29 208 LEU A O 1
ATOM 552 N N . GLU A 1 70 ? 6.196 -3.307 23.116 1.00 23.69 209 GLU A N 1
ATOM 553 C CA . GLU A 1 70 ? 7.500 -3.287 23.768 1.00 24.27 209 GLU A CA 1
ATOM 554 C C . GLU A 1 70 ? 7.671 -1.979 24.551 1.00 22.58 209 GLU A C 1
ATOM 555 O O . GLU A 1 70 ? 8.193 -1.980 25.663 1.00 23.02 209 GLU A O 1
ATOM 561 N N . VAL A 1 71 ? 7.235 -0.860 23.966 1.00 21.21 210 VAL A N 1
ATOM 562 C CA . VAL A 1 71 ? 7.326 0.422 24.652 1.00 21.24 210 VAL A CA 1
ATOM 563 C C . VAL A 1 71 ? 6.517 0.352 25.953 1.00 21.73 210 VAL A C 1
ATOM 564 O O . VAL A 1 71 ? 7.009 0.721 27.017 1.00 21.85 210 VAL A O 1
ATOM 568 N N . TYR A 1 72 ? 5.271 -0.121 25.864 1.00 20.01 211 TYR A N 1
ATOM 569 C CA . TYR A 1 72 ? 4.400 -0.162 27.032 1.00 23.24 211 TYR A CA 1
ATOM 570 C C . TYR A 1 72 ? 4.991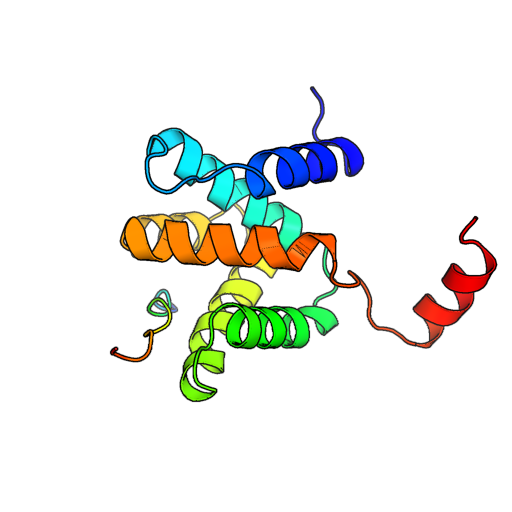 -1.105 28.087 1.00 22.45 211 TYR A C 1
ATOM 571 O O . TYR A 1 72 ? 4.977 -0.788 29.268 1.00 22.22 211 TYR A O 1
ATOM 580 N N . GLN A 1 73 ? 5.523 -2.250 27.648 1.00 22.88 212 GLN A N 1
ATOM 581 C CA . GLN A 1 73 ? 6.068 -3.240 28.580 1.00 23.24 212 GLN A CA 1
ATOM 582 C C . GLN A 1 73 ? 7.265 -2.641 29.328 1.00 24.84 212 GLN A C 1
ATOM 583 O O . GLN A 1 73 ? 7.417 -2.842 30.532 1.00 24.82 212 GLN A O 1
ATOM 589 N N . ARG A 1 74 ? 8.110 -1.888 28.616 1.00 23.33 213 ARG A N 1
ATOM 590 C CA . ARG A 1 74 ? 9.371 -1.444 29.190 1.00 23.98 213 ARG A CA 1
ATOM 591 C C . ARG A 1 74 ? 9.151 -0.170 30.018 1.00 26.27 213 ARG A C 1
ATOM 592 O O . ARG A 1 74 ? 9.922 0.108 30.932 1.00 25.70 213 ARG A O 1
ATOM 600 N N . LEU A 1 75 ? 8.085 0.582 29.725 1.00 21.77 214 LEU A N 1
ATOM 601 C CA . LEU A 1 75 ? 7.669 1.650 30.625 1.00 22.46 214 LEU A CA 1
ATOM 602 C C . LEU A 1 75 ? 7.132 1.015 31.914 1.00 23.05 214 LEU A C 1
ATOM 603 O O . LEU A 1 75 ? 7.437 1.466 33.015 1.00 24.23 214 LEU A O 1
ATOM 608 N N . HIS A 1 76 ? 6.352 -0.058 31.757 1.00 24.02 215 HIS A N 1
ATOM 609 C CA . HIS A 1 76 ? 5.692 -0.708 32.885 1.00 24.14 215 HIS A CA 1
ATOM 610 C C . HIS A 1 76 ? 6.738 -1.260 33.863 1.00 26.28 215 HIS A C 1
ATOM 611 O O . HIS A 1 76 ? 6.565 -1.160 35.080 1.00 26.85 215 HIS A O 1
ATOM 618 N N . SER A 1 77 ? 7.824 -1.822 33.322 1.00 25.77 216 SER A N 1
ATOM 619 C CA . SER A 1 77 ? 8.847 -2.501 34.127 1.00 26.39 216 SER A CA 1
ATOM 620 C C . SER A 1 77 ? 10.024 -1.564 34.420 1.00 29.39 216 SER A C 1
ATOM 621 O O . SER A 1 77 ? 11.048 -1.996 34.951 1.00 31.63 216 SER A O 1
ATOM 624 N N . ASP A 1 78 ? 9.877 -0.282 34.076 1.00 26.22 217 ASP A N 1
ATOM 625 C CA . ASP A 1 78 ? 10.987 0.656 34.147 1.00 26.85 217 ASP A CA 1
ATOM 626 C C . ASP A 1 78 ? 11.406 0.845 35.609 1.00 30.84 217 ASP A C 1
ATOM 627 O O . ASP A 1 78 ? 10.572 0.846 36.515 1.00 32.18 217 ASP A O 1
ATOM 632 N N . LYS A 1 79 ? 12.717 1.009 35.806 1.00 31.29 218 LYS A N 1
ATOM 633 C CA . LYS A 1 79 ? 13.308 1.310 37.102 1.00 40.87 218 LYS A CA 1
ATOM 634 C C . LYS A 1 79 ? 14.171 2.569 36.968 1.00 33.75 218 LYS A C 1
ATOM 635 O O . LYS A 1 79 ? 15.036 2.646 36.091 1.00 33.11 218 LYS A O 1
ATOM 641 N N . GLY A 1 80 ? 13.906 3.553 37.832 1.00 33.19 219 GLY A N 1
ATOM 642 C CA . GLY A 1 80 ? 14.690 4.778 37.914 1.00 38.16 219 GLY A CA 1
ATOM 643 C C . GLY A 1 80 ? 14.571 5.621 36.656 1.00 37.67 219 GLY A C 1
ATOM 644 O O . GLY A 1 80 ? 15.379 6.519 36.430 1.00 35.04 219 GLY A O 1
ATOM 645 N N . GLY A 1 81 ? 13.556 5.323 35.837 1.00 35.80 220 GLY A N 1
ATOM 646 C CA . GLY A 1 81 ? 13.261 6.082 34.623 1.00 29.69 220 GLY A CA 1
ATOM 647 C C . GLY A 1 81 ? 14.297 5.861 33.533 1.00 26.33 220 GLY A C 1
ATOM 648 O O . GLY A 1 81 ? 14.442 6.691 32.636 1.00 25.66 220 GLY A O 1
ATOM 649 N N . SER A 1 82 ? 15.001 4.727 33.598 1.00 25.37 221 SER A N 1
ATOM 650 C CA . SER A 1 82 ? 16.094 4.411 32.681 1.00 27.26 221 SER A CA 1
ATOM 651 C C . SER A 1 82 ? 15.576 4.252 31.247 1.00 28.28 221 SER A C 1
ATOM 652 O O . SER A 1 82 ? 16.114 4.851 30.315 1.00 28.77 221 SER A O 1
ATOM 655 N N . PHE A 1 83 ? 14.547 3.419 31.064 1.00 24.08 222 PHE A N 1
ATOM 656 C CA . PHE A 1 83 ? 14.028 3.173 29.729 1.00 23.56 222 PHE A CA 1
ATOM 657 C C . PHE A 1 83 ? 13.348 4.439 29.200 1.00 23.37 222 PHE A C 1
ATOM 658 O O . PHE A 1 83 ? 13.487 4.788 28.031 1.00 23.63 222 PHE A O 1
ATOM 666 N N . GLU A 1 84 ? 12.600 5.106 30.080 1.00 23.02 223 GLU A N 1
ATOM 667 C CA . GLU A 1 84 ? 11.901 6.336 29.757 1.00 23.06 223 GLU A CA 1
ATOM 668 C C . GLU A 1 84 ? 12.896 7.353 29.180 1.00 24.48 223 GLU A C 1
ATOM 669 O O . GLU A 1 84 ? 12.621 7.997 28.165 1.00 20.77 223 GLU A O 1
ATOM 675 N N . ALA A 1 85 ? 14.063 7.477 29.821 1.00 21.80 224 ALA A N 1
ATOM 676 C CA . ALA A 1 85 ? 15.076 8.452 29.404 1.00 24.41 224 ALA A CA 1
ATOM 677 C C . ALA A 1 85 ? 15.675 8.047 28.050 1.00 22.53 224 ALA A C 1
ATOM 678 O O . ALA A 1 85 ? 15.934 8.900 27.199 1.00 23.62 224 ALA A O 1
ATOM 680 N N . ALA A 1 86 ? 15.878 6.742 27.852 1.00 21.88 225 ALA A N 1
ATOM 681 C CA . ALA A 1 86 ? 16.403 6.218 26.592 1.00 23.89 225 ALA A CA 1
ATOM 682 C C . ALA A 1 86 ? 15.392 6.461 25.464 1.00 24.81 225 ALA A C 1
ATOM 683 O O . ALA A 1 86 ? 15.768 6.803 24.348 1.00 22.66 225 ALA A O 1
ATOM 685 N N . LEU A 1 87 ? 14.106 6.256 25.769 1.00 23.22 226 LEU A N 1
ATOM 686 C CA . LEU A 1 87 ? 13.028 6.445 24.806 1.00 22.86 226 LEU A CA 1
ATOM 687 C C . LEU A 1 87 ? 12.994 7.913 24.364 1.00 21.32 226 LEU A C 1
ATOM 688 O O . LEU A 1 87 ? 12.931 8.211 23.165 1.00 21.87 226 LEU A O 1
ATOM 693 N N . TRP A 1 88 ? 13.027 8.819 25.344 1.00 19.78 227 TRP A N 1
ATOM 694 C CA . TRP A 1 88 ? 13.001 10.250 25.079 1.00 21.12 227 TRP A CA 1
ATOM 695 C C . TRP A 1 88 ? 14.169 10.636 24.165 1.00 22.31 227 TRP A C 1
ATOM 696 O O . TRP A 1 88 ? 14.006 11.424 23.236 1.00 21.36 227 TRP A O 1
ATOM 707 N N . GLN A 1 89 ? 15.351 10.093 24.470 1.00 21.79 228 GLN A N 1
ATOM 708 C CA . GLN A 1 89 ? 16.581 10.451 23.769 1.00 22.77 228 GLN A CA 1
ATOM 709 C C . GLN A 1 89 ? 16.541 9.932 22.326 1.00 22.06 228 GLN A C 1
ATOM 710 O O . GLN A 1 89 ? 16.942 10.632 21.394 1.00 22.80 228 GLN A O 1
ATOM 716 N N . GLN A 1 90 ? 16.065 8.696 22.151 1.00 19.60 229 GLN A N 1
ATOM 717 C CA . GLN A 1 90 ? 16.118 8.021 20.864 1.00 19.68 229 GLN A CA 1
ATOM 718 C C . GLN A 1 90 ? 15.043 8.569 19.916 1.00 22.53 229 GLN A C 1
ATOM 719 O O . GLN A 1 90 ? 15.312 8.800 18.748 1.00 20.54 229 GLN A O 1
ATOM 725 N N . TRP A 1 91 ? 13.821 8.758 20.418 1.00 21.81 230 TRP A N 1
ATOM 726 C CA . TRP A 1 91 ? 12.697 9.097 19.549 1.00 20.25 230 TRP A CA 1
ATOM 727 C C . TRP A 1 91 ? 12.733 10.577 19.161 1.00 18.14 230 TRP A C 1
ATOM 728 O O . TRP A 1 91 ? 13.176 11.431 19.923 1.00 21.87 230 TRP A O 1
ATOM 739 N N . ASP A 1 92 ? 12.201 10.854 17.967 1.00 21.16 231 ASP A N 1
ATOM 740 C CA . ASP A 1 92 ? 11.989 12.202 17.483 1.00 23.19 231 ASP A CA 1
ATOM 741 C C . ASP A 1 92 ? 10.746 12.791 18.160 1.00 21.51 231 ASP A C 1
ATOM 742 O O . ASP A 1 92 ? 9.852 12.065 18.592 1.00 22.00 231 ASP A O 1
ATOM 747 N N . ARG A 1 93 ? 10.704 14.124 18.209 1.00 22.71 232 ARG A N 1
ATOM 748 C CA . ARG A 1 93 ? 9.656 14.881 18.865 1.00 21.13 232 ARG A CA 1
ATOM 749 C C . ARG A 1 93 ? 8.276 14.484 18.324 1.00 20.98 232 ARG A C 1
ATOM 750 O O . ARG A 1 93 ? 7.345 14.281 19.098 1.00 21.96 232 ARG A O 1
ATOM 758 N N . GLN A 1 94 ? 8.150 14.386 16.997 1.00 20.96 233 GLN A N 1
ATOM 759 C CA . GLN A 1 94 ? 6.853 14.118 16.368 1.00 23.25 233 GLN A CA 1
ATOM 760 C C . GLN A 1 94 ? 6.317 12.756 16.830 1.00 21.14 233 GLN A C 1
ATOM 761 O O . GLN A 1 94 ? 5.133 12.634 17.174 1.00 22.65 233 GLN A O 1
ATOM 767 N N . SER A 1 95 ? 7.186 11.739 16.831 1.00 21.69 234 SER A N 1
ATOM 768 C CA . SER A 1 95 ? 6.811 10.387 17.251 1.00 20.95 234 SER A CA 1
ATOM 769 C C . SER A 1 95 ? 6.336 10.401 18.708 1.00 20.74 234 SER A C 1
ATOM 770 O O . SER A 1 95 ? 5.368 9.726 19.061 1.00 21.31 234 SER A O 1
ATOM 773 N N . LEU A 1 96 ? 7.045 11.151 19.553 1.00 18.07 235 LEU A N 1
ATOM 774 C CA . LEU A 1 96 ? 6.715 11.231 20.967 1.00 19.01 235 LEU A CA 1
ATOM 775 C C . LEU A 1 96 ? 5.354 11.916 21.139 1.00 21.54 235 LEU A C 1
ATOM 776 O O . LEU A 1 96 ? 4.513 11.454 21.904 1.00 21.35 235 LEU A O 1
ATOM 781 N N . ILE A 1 97 ? 5.145 13.018 20.415 1.00 19.94 236 ILE A N 1
ATOM 782 C CA . ILE A 1 97 ? 3.890 13.758 20.497 1.00 18.24 236 ILE A CA 1
ATOM 783 C C . ILE A 1 97 ? 2.732 12.831 20.113 1.00 20.43 236 ILE A C 1
ATOM 784 O O . ILE A 1 97 ? 1.698 12.798 20.788 1.00 21.57 236 ILE A O 1
A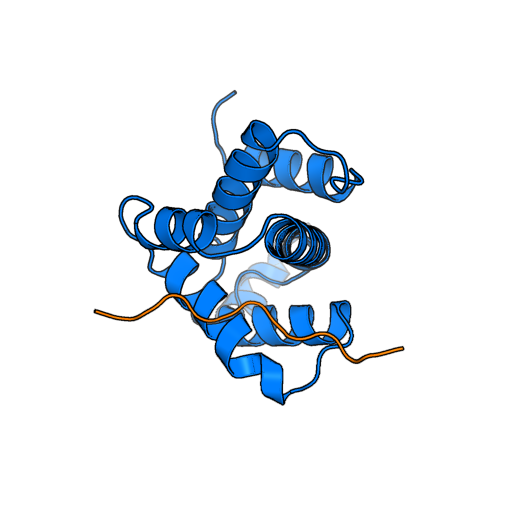TOM 789 N N . MET A 1 98 ? 2.900 12.084 19.021 1.00 20.49 237 MET A N 1
ATOM 790 C CA . MET A 1 98 ? 1.820 11.237 18.522 1.00 21.11 237 MET A CA 1
ATOM 791 C C . MET A 1 98 ? 1.518 10.130 19.540 1.00 20.98 237 MET A C 1
ATOM 792 O O . MET A 1 98 ? 0.356 9.832 19.817 1.00 20.30 237 MET A O 1
ATOM 797 N N . PHE A 1 99 ? 2.571 9.538 20.109 1.00 19.67 238 PHE A N 1
ATOM 798 C CA . PHE A 1 99 ? 2.419 8.423 21.041 1.00 18.80 238 PHE A CA 1
ATOM 799 C C . PHE A 1 99 ? 1.685 8.893 22.304 1.00 18.70 238 PHE A C 1
ATOM 800 O O . PHE A 1 99 ? 0.757 8.233 22.789 1.00 20.40 238 PHE A O 1
ATOM 808 N N . ILE A 1 100 ? 2.105 10.046 22.826 1.00 19.14 239 ILE A N 1
ATOM 809 C CA . ILE A 1 100 ? 1.562 10.598 24.057 1.00 19.51 239 ILE A CA 1
ATOM 810 C C . ILE A 1 100 ? 0.106 11.024 23.825 1.00 19.47 239 ILE A C 1
ATOM 811 O O . ILE A 1 100 ? -0.751 10.780 24.666 1.00 21.24 239 ILE A O 1
ATOM 816 N N . THR A 1 101 ? -0.164 11.659 22.681 1.00 19.42 240 THR A N 1
ATOM 817 C CA . THR A 1 101 ? -1.525 12.056 22.338 1.00 20.73 240 THR A CA 1
ATOM 818 C C . THR A 1 101 ? -2.426 10.815 22.337 1.00 18.80 240 THR A C 1
ATOM 819 O O . THR A 1 101 ? -3.519 10.816 22.919 1.00 20.14 240 THR A O 1
ATOM 823 N N . ALA A 1 102 ? -1.956 9.752 21.680 1.00 19.35 241 ALA A N 1
ATOM 824 C CA . ALA A 1 102 ? -2.716 8.513 21.557 1.00 19.11 241 ALA A CA 1
ATOM 825 C C . ALA A 1 102 ? -2.961 7.917 22.949 1.00 22.43 241 ALA A C 1
ATOM 826 O O . ALA A 1 102 ? -4.084 7.533 23.285 1.00 21.67 241 ALA A O 1
ATOM 828 N N . PHE A 1 103 ? -1.899 7.845 23.759 1.00 19.60 242 PHE A N 1
ATOM 829 C CA . PHE A 1 103 ? -1.995 7.252 25.084 1.00 19.59 242 PHE A CA 1
ATOM 830 C C . PHE A 1 103 ? -3.048 7.998 25.911 1.00 20.19 242 PHE A C 1
ATOM 831 O O . PHE A 1 103 ? -3.895 7.384 26.552 1.00 19.89 242 PHE A O 1
ATOM 839 N N . LEU A 1 104 ? -2.989 9.331 25.901 1.00 19.59 243 LEU A N 1
ATOM 840 C CA . LEU A 1 104 ? -3.884 10.129 26.726 1.00 20.94 243 LEU A CA 1
ATOM 841 C C . LEU A 1 104 ? -5.324 9.972 26.224 1.00 22.67 243 LEU A C 1
ATOM 842 O O . LEU A 1 104 ? -6.267 10.139 26.991 1.00 22.27 243 LEU A O 1
ATOM 847 N N . ASN A 1 105 ? -5.478 9.612 24.946 1.00 20.26 244 ASN A N 1
ATOM 848 C CA . ASN A 1 105 ? -6.799 9.427 24.349 1.00 23.32 244 ASN A CA 1
ATOM 849 C C . ASN A 1 105 ? -7.410 8.083 24.769 1.00 25.14 244 ASN A C 1
ATOM 850 O O . ASN A 1 105 ? -8.625 7.917 24.702 1.00 28.32 244 ASN A O 1
ATOM 855 N N . ILE A 1 106 ? -6.580 7.123 25.189 1.00 23.04 245 ILE A N 1
ATOM 856 C CA . ILE A 1 106 ? -7.071 5.757 25.415 1.00 23.25 245 ILE A CA 1
ATOM 857 C C . ILE A 1 106 ? -6.987 5.369 26.899 1.00 27.05 245 ILE A C 1
ATOM 858 O O . ILE A 1 106 ? -7.773 4.541 27.358 1.00 27.27 245 ILE A O 1
ATOM 863 N N . ALA A 1 107 ? -6.041 5.956 27.640 1.00 21.86 246 ALA A N 1
ATOM 864 C CA . ALA A 1 107 ? -5.647 5.426 28.956 1.00 25.20 246 ALA A CA 1
ATOM 865 C C . ALA A 1 107 ? -6.763 5.606 29.994 1.00 25.26 246 ALA A C 1
ATOM 866 O O . ALA A 1 107 ? -6.865 4.818 30.932 1.00 31.52 246 ALA A O 1
ATOM 868 N N . LEU A 1 108 ? -7.580 6.649 29.831 1.00 26.38 247 LEU A N 1
ATOM 869 C CA . LEU A 1 108 ? -8.567 7.026 30.842 1.00 29.41 247 LEU A CA 1
ATOM 870 C C . LEU A 1 108 ? -9.829 6.166 30.701 1.00 34.27 247 LEU A C 1
ATOM 871 O O . LEU A 1 108 ? -10.634 6.087 31.627 1.00 37.07 247 LEU A O 1
ATOM 876 N N . GLN A 1 109 ? -9.987 5.514 29.546 1.00 27.66 248 GLN A N 1
ATOM 877 C CA . GLN A 1 109 ? -11.229 4.813 29.228 1.00 28.38 248 GLN A CA 1
ATOM 878 C C . GLN A 1 109 ? -11.015 3.295 29.276 1.00 26.38 248 GLN A C 1
ATOM 879 O O . GLN A 1 109 ? -11.977 2.532 29.220 1.00 33.52 248 GLN A O 1
ATOM 885 N N . LEU A 1 110 ? -9.756 2.865 29.393 1.00 23.98 249 LEU A N 1
ATOM 886 C CA . LEU A 1 110 ? -9.411 1.451 29.420 1.00 26.82 249 LEU A CA 1
ATOM 887 C C . LEU A 1 110 ? -9.422 0.949 30.862 1.00 25.50 249 LEU A C 1
ATOM 888 O O . LEU A 1 110 ? -8.916 1.614 31.765 1.00 26.45 249 LEU A O 1
ATOM 893 N N . PRO A 1 111 ? -10.021 -0.231 31.136 1.00 26.92 250 PRO A N 1
ATOM 894 C CA . PRO A 1 111 ? -9.940 -0.837 32.464 1.00 25.70 250 PRO A CA 1
ATOM 895 C C . PRO A 1 111 ? -8.474 -1.077 32.858 1.00 26.25 250 PRO A C 1
ATOM 896 O O . PRO A 1 111 ? -7.668 -1.465 32.016 1.00 27.44 250 PRO A O 1
ATOM 900 N N . CYS A 1 112 ? -8.139 -0.850 34.133 1.00 28.95 251 CYS A N 1
ATOM 901 C CA . CYS A 1 112 ? -6.756 -1.001 34.593 1.00 26.18 251 CYS A CA 1
ATOM 902 C C . CYS A 1 112 ? -6.500 -2.445 35.044 1.00 25.40 251 CYS A C 1
ATOM 903 O O . CYS A 1 112 ? -5.354 -2.849 35.236 1.00 28.33 251 CYS A O 1
ATOM 906 N N . GLU A 1 113 ? -7.581 -3.220 35.189 1.00 27.13 252 GLU A N 1
ATOM 907 C CA . GLU A 1 113 ? -7.506 -4.626 35.576 1.00 28.63 252 GLU A CA 1
ATOM 908 C C . GLU A 1 113 ? -8.474 -5.432 34.700 1.00 32.13 252 GLU A C 1
ATOM 909 O O . GLU A 1 113 ? -9.542 -4.941 34.337 1.00 36.57 252 GLU A O 1
ATOM 915 N N . SER A 1 114 ? -8.083 -6.667 34.370 1.00 37.04 253 SER A N 1
ATOM 916 C CA . SER A 1 114 ? -8.837 -7.514 33.443 1.00 50.09 253 SER A CA 1
ATOM 917 C C . SER A 1 114 ? -9.458 -8.702 34.185 1.00 48.46 253 SER A C 1
ATOM 918 O O . SER A 1 114 ? -10.549 -9.157 33.836 1.00 50.58 253 SER A O 1
ATOM 921 N N . SER A 1 115 ? -8.743 -9.197 35.200 1.00 38.95 254 SER A N 1
ATOM 922 C CA . SER A 1 115 ? -9.154 -10.368 35.967 1.00 48.89 254 SER A CA 1
ATOM 923 C C . SER A 1 115 ? -10.678 -10.380 36.132 1.00 51.25 254 SER A C 1
ATOM 924 O O . SER A 1 115 ? -11.259 -9.458 36.706 1.00 46.01 254 SER A O 1
ATOM 927 N N . ALA A 1 116 ? -11.309 -11.442 35.621 1.00 58.80 255 ALA A N 1
ATOM 928 C CA . ALA A 1 116 ? -12.758 -11.604 35.659 1.00 58.06 255 ALA A CA 1
ATOM 929 C C . ALA A 1 116 ? -13.243 -11.601 37.113 1.00 54.90 255 ALA A C 1
ATOM 930 O O . ALA A 1 116 ? -14.199 -10.905 37.456 1.00 56.66 255 ALA A O 1
ATOM 932 N N . VAL A 1 117 ? -12.571 -12.393 37.954 1.00 49.94 256 VAL A N 1
ATOM 933 C CA . VAL A 1 117 ? -12.918 -12.525 39.364 1.00 61.71 256 VAL A CA 1
ATOM 934 C C . VAL A 1 117 ? -12.967 -11.129 39.995 1.00 58.09 256 VAL A C 1
ATOM 935 O O . VAL A 1 117 ? -13.945 -10.771 40.651 1.00 58.87 256 VAL A O 1
ATOM 939 N N . VAL A 1 118 ? -11.900 -10.352 39.779 1.00 53.94 257 VAL A N 1
ATOM 940 C CA . VAL A 1 118 ? -11.750 -9.027 40.371 1.00 36.72 257 VAL A CA 1
ATOM 941 C C . VAL A 1 118 ? -12.875 -8.116 39.865 1.00 37.05 257 VAL A C 1
ATOM 942 O O . VAL A 1 118 ? -13.514 -7.419 40.648 1.00 38.21 257 VAL A O 1
ATOM 946 N N . VAL A 1 119 ? -13.100 -8.129 38.546 1.00 43.48 258 VAL A N 1
ATOM 947 C CA . VAL A 1 119 ? -14.054 -7.230 37.896 1.00 43.40 258 VAL A CA 1
ATOM 948 C C . VAL A 1 119 ? -15.457 -7.486 38.461 1.00 43.04 258 VAL A C 1
ATOM 949 O O . VAL A 1 119 ? -16.216 -6.548 38.708 1.00 47.49 258 VAL A O 1
ATOM 953 N N . SER A 1 120 ? -15.787 -8.767 38.654 1.00 42.92 259 SER A N 1
ATOM 954 C CA . SER A 1 120 ? -17.087 -9.179 39.171 1.00 58.15 259 SER A CA 1
ATOM 955 C C . SER A 1 120 ? -17.321 -8.543 40.547 1.00 55.65 259 SER A C 1
ATOM 956 O O . SER A 1 120 ? -18.317 -7.853 40.763 1.00 56.48 259 SER A O 1
ATOM 958 N N . GLY A 1 121 ? -16.378 -8.780 41.465 1.00 58.07 260 GLY A N 1
ATOM 959 C CA . GLY A 1 121 ? -16.468 -8.310 42.843 1.00 54.36 260 GLY A CA 1
ATOM 960 C C . GLY A 1 121 ? -16.669 -6.790 42.873 1.00 52.55 260 GLY A C 1
ATOM 961 O O . GLY A 1 121 ? -17.539 -6.287 43.583 1.00 55.86 260 GLY A O 1
ATOM 962 N N . LEU A 1 122 ? -15.857 -6.070 42.094 1.00 48.47 261 LEU A N 1
ATOM 963 C CA . LEU A 1 122 ? -15.814 -4.612 42.137 1.00 47.00 261 LEU A CA 1
ATOM 964 C C . LEU A 1 122 ? -17.114 -4.022 41.577 1.00 52.11 261 LEU A C 1
ATOM 965 O O . LEU A 1 122 ? -17.499 -2.910 41.937 1.00 46.57 261 LEU A O 1
ATOM 970 N N . ARG A 1 123 ? -17.781 -4.776 40.697 1.00 61.55 262 ARG A N 1
ATOM 971 C CA . ARG A 1 123 ? -18.996 -4.312 40.028 1.00 63.99 262 ARG A CA 1
ATOM 972 C C . ARG A 1 123 ? -20.105 -4.075 41.060 1.00 61.22 262 ARG A C 1
ATOM 973 O O . ARG A 1 123 ? -20.934 -3.176 40.899 1.00 54.90 262 ARG A O 1
ATOM 975 N N . THR A 1 124 ? -20.098 -4.884 42.124 1.00 56.56 263 THR A N 1
ATOM 976 C CA . THR A 1 124 ? -21.152 -4.884 43.132 1.00 49.64 263 THR A CA 1
ATOM 977 C C . THR A 1 124 ? -20.963 -3.705 44.096 1.00 49.22 263 THR A C 1
ATOM 978 O O . THR A 1 124 ? -21.814 -3.461 44.952 1.00 43.55 263 THR A O 1
ATOM 982 N N . LEU A 1 125 ? -19.846 -2.984 43.946 1.00 41.88 264 LEU A N 1
ATOM 983 C CA . LEU A 1 125 ? -19.497 -1.865 44.824 1.00 41.28 264 LEU A CA 1
ATOM 984 C C . LEU A 1 125 ? -19.748 -0.528 44.118 1.00 47.59 264 LEU A C 1
ATOM 985 O O . LEU A 1 125 ? -20.059 0.473 44.765 1.00 34.67 264 LEU A O 1
ATOM 990 N N . VAL A 1 126 ? -19.574 -0.516 42.792 1.00 46.21 265 VAL A N 1
ATOM 991 C CA . VAL A 1 126 ? -19.610 0.717 42.011 1.00 58.34 265 VAL A CA 1
ATOM 992 C C . VAL A 1 126 ? -20.927 1.436 42.287 1.00 52.23 265 VAL A C 1
ATOM 993 O O . VAL A 1 126 ? -22.000 0.852 42.152 1.00 52.02 265 VAL A O 1
ATOM 997 N N . PRO A 1 127 ? -20.879 2.725 42.695 1.00 58.19 266 PRO A N 1
ATOM 998 C CA . PRO A 1 127 ? -22.089 3.502 42.959 1.00 68.13 266 PRO A CA 1
ATOM 999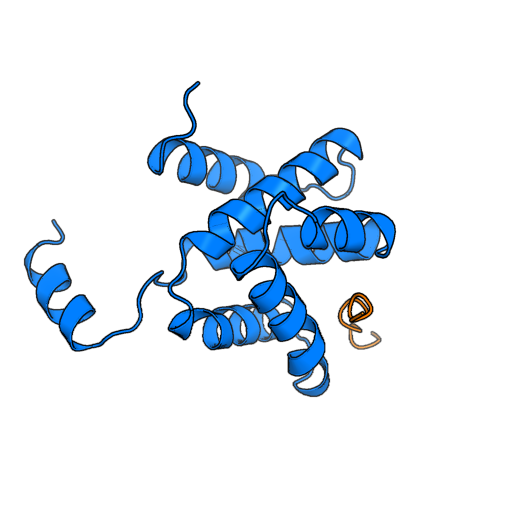 C C . PRO A 1 127 ? -22.717 4.068 41.676 1.00 68.16 266 PRO A C 1
ATOM 1000 O O . PRO A 1 127 ? -23.939 4.175 41.584 1.00 76.47 266 PRO A O 1
ATOM 1004 N N . PHE B 2 3 ? 22.052 -5.678 26.857 1.00 55.47 556 PHE B N 1
ATOM 1005 C CA . PHE B 2 3 ? 21.551 -4.381 26.314 1.00 58.35 556 PHE B CA 1
ATOM 1006 C C . PHE B 2 3 ? 20.432 -4.643 25.300 1.00 48.45 556 PHE B C 1
ATOM 1007 O O . PHE B 2 3 ? 20.567 -5.491 24.416 1.00 46.13 556 PHE B O 1
ATOM 1015 N N . VAL B 2 4 ? 19.330 -3.900 25.443 1.00 43.41 557 VAL B N 1
ATOM 1016 C CA . VAL B 2 4 ? 18.214 -3.962 24.512 1.00 38.51 557 VAL B CA 1
ATOM 1017 C C . VAL B 2 4 ? 17.985 -2.567 23.938 1.00 30.13 557 VAL B C 1
ATOM 1018 O O . VAL B 2 4 ? 17.681 -1.630 24.675 1.00 31.63 557 VAL B O 1
ATOM 1022 N N . PRO B 2 5 ? 18.122 -2.386 22.607 1.00 31.39 558 PRO B N 1
ATOM 1023 C CA . PRO B 2 5 ? 17.907 -1.080 21.989 1.00 31.25 558 PRO B CA 1
ATOM 1024 C C . PRO B 2 5 ? 16.450 -0.636 22.169 1.00 27.72 558 PRO B C 1
ATOM 1025 O O . PRO B 2 5 ? 15.559 -1.473 22.312 1.00 25.42 558 PRO B O 1
ATOM 1029 N N . VAL B 2 6 ? 16.233 0.680 22.174 1.00 26.14 559 VAL B N 1
ATOM 1030 C CA . VAL B 2 6 ? 14.892 1.233 22.174 1.00 22.30 559 VAL B CA 1
ATOM 1031 C C . VAL B 2 6 ? 14.220 0.830 20.868 1.00 22.87 559 VAL B C 1
ATOM 1032 O O . VAL B 2 6 ? 14.791 1.001 19.793 1.00 25.91 559 VAL B O 1
ATOM 1036 N N . PRO B 2 7 ? 12.980 0.299 20.917 1.00 24.02 560 PRO B N 1
ATOM 1037 C CA . PRO B 2 7 ? 12.248 -0.031 19.699 1.00 26.72 560 PRO B CA 1
ATOM 1038 C C . PRO B 2 7 ? 11.975 1.248 18.917 1.00 24.51 560 PRO B C 1
ATOM 1039 O O . PRO B 2 7 ? 11.873 2.323 19.503 1.00 25.39 560 PRO B O 1
ATOM 1043 N N . PRO B 2 8 ? 11.866 1.168 17.576 1.00 25.44 561 PRO B N 1
ATOM 1044 C CA . PRO B 2 8 ? 11.523 2.334 16.765 1.00 24.84 561 PRO B CA 1
ATOM 1045 C C . PRO B 2 8 ? 10.068 2.726 16.998 1.00 26.44 561 PRO B C 1
ATOM 1046 O O . PRO B 2 8 ? 9.252 1.897 17.391 1.00 26.61 561 PRO B O 1
ATOM 1050 N N . PRO B 2 9 ? 9.700 4.005 16.777 1.00 25.85 562 PRO B N 1
ATOM 1051 C CA . PRO B 2 9 ? 8.306 4.424 16.888 1.00 25.92 562 PRO B CA 1
ATOM 1052 C C . PRO B 2 9 ? 7.470 3.726 15.823 1.00 25.55 562 PRO B C 1
ATOM 1053 O O . PRO B 2 9 ? 7.998 3.264 14.814 1.00 26.14 562 PRO B O 1
ATOM 1057 N N . PRO B 2 10 ? 6.139 3.609 16.014 1.00 26.35 563 PRO B N 1
ATOM 1058 C CA . PRO B 2 10 ? 5.288 2.986 15.005 1.00 27.72 563 PRO B CA 1
ATOM 1059 C C . PRO B 2 10 ? 5.370 3.741 13.670 1.00 28.12 563 PRO B C 1
ATOM 1060 O O . PRO B 2 10 ? 5.487 4.968 13.653 1.00 28.28 563 PRO B O 1
ATOM 1064 N N . LEU B 2 11 ? 5.337 2.979 12.573 1.00 33.62 564 LEU B N 1
ATOM 1065 C CA . LEU B 2 11 ? 5.232 3.515 11.224 1.00 35.59 564 LEU B CA 1
ATOM 1066 C C . LEU B 2 11 ? 3.749 3.673 10.879 1.00 28.34 564 LEU B C 1
ATOM 1067 O O . LEU B 2 11 ? 2.980 2.719 10.986 1.00 34.53 564 LEU B O 1
ATOM 1072 N N . TYR B 2 12 ? 3.373 4.890 10.482 1.00 33.49 565 TYR B N 1
ATOM 1073 C CA . TYR B 2 12 ? 2.016 5.203 10.075 1.00 35.67 565 TYR B CA 1
ATOM 1074 C C . TYR B 2 12 ? 1.869 4.918 8.584 1.00 38.73 565 TYR B C 1
ATOM 1075 O O . TYR B 2 12 ? 2.809 5.111 7.816 1.00 43.94 565 TYR B O 1
ATOM 1084 N N . PRO B 2 13 ? 0.692 4.431 8.132 1.00 44.89 566 PRO B N 1
ATOM 1085 C CA . PRO B 2 13 ? 0.460 4.193 6.708 1.00 53.12 566 PRO B CA 1
ATOM 1086 C C . PRO B 2 13 ? 0.550 5.496 5.920 1.00 52.89 566 PRO B C 1
ATOM 1087 O O . PRO B 2 13 ? 0.089 6.538 6.381 1.00 48.88 566 PRO B O 1
ATOM 1091 N N . PRO B 2 14 ? 1.164 5.483 4.716 1.00 66.76 567 PRO B N 1
ATOM 1092 C CA . PRO B 2 14 ? 1.245 6.683 3.884 1.00 77.52 567 PRO B CA 1
ATOM 1093 C C . PRO B 2 14 ? -0.108 7.027 3.269 1.00 85.36 567 PRO B C 1
ATOM 1094 O O . PRO B 2 14 ? -0.825 6.143 2.805 1.00 82.01 567 PRO B O 1
ATOM 1098 N N . PRO B 2 15 ? -0.503 8.320 3.258 1.00 108.83 568 PRO B N 1
ATOM 1099 C CA . PRO B 2 15 ? -1.789 8.730 2.693 1.00 109.39 568 PRO B CA 1
ATOM 1100 C C . PRO B 2 15 ? -1.777 8.741 1.156 1.00 99.14 568 PRO B C 1
ATOM 1101 O O . PRO B 2 15 ? -2.748 8.315 0.531 1.00 103.04 568 PRO B O 1
#

Nearest PDB structures (foldseek):
  5t3t-assembly2_C  TM=9.909E-01  e=7.047E-16  Ebola virus - Mayinga, Zaire, 1976
  5dvw-assembly2_C  TM=9.925E-01  e=1.004E-15  Ebola virus - Mayinga, Zaire, 1976
  3v7o-assembly1_A  TM=9.863E-01  e=6.028E-14  Reston ebolavirus - Reston (1989)
  3v7o-assembly1_B  TM=9.808E-01  e=9.994E-14  Reston ebolavirus - Reston (1989)
  6ydr-assembly1_A  TM=9.569E-01  e=4.747E-09  Dianlovirus menglaense

B-factor: mean 33.92, std 14.56, range [18.07, 111.23]

GO terms:
  GO:0042802 identical protein binding (F, IPI)

Secondary structure (DSSP, 8-state):
----HHHHHHHHHHHHTS-GGG--HHHHHHHHHHHHHHHTTS-GGGHHHHHHHHHHHTT--GGGHHHHHHHHHHHHT-STTHHHHHHHHHS-HHHHHHHHHHHHHHTTTS-S---HHHHHHHHTT--/--PPPPPPPPPP-

Radius of gyration: 15.34 Å; Cα contacts (8 Å, |Δi|>4): 122; chains: 2; bounding box: 44×36×43 Å

CATH classification: 1.20.120.1160

Sequence (140 aa):
PKITLLTLIKTAEHWARQDIRTIEDSKLRALLTLCAVMTRKFSKSQLSLLCETHLRREGLGQDQAEPVLEVYQRLHSDKGGSFEAALWQQWDRQSLIMFITAFLNIALQLPCESSAVVVSGLRTLVPFVPVPPPPLYPPP

Organism: Zaire ebolavirus (strain Kikwit-95) (NCBI:txid128951)